Protein AF-A0A4Y2SJB9-F1 (afdb_monomer_lite)

pLDDT: mean 74.87, std 24.28, range [29.33, 97.81]

Radius of gyration: 24.32 Å; chains: 1; bounding box: 61×52×56 Å

Foldseek 3Di:
DDDDDDDDPDDDDDDDDDDDDPDFDQDPVRDTPDDDDPDPPQADDDDPPDPAAALLPDDCVQKDWDDFAAPCLPPVVCVVVVFHDNDEDDPDPVVWDKGWTWIAGDPPDGHGDDRIDIDIDHTRYD

Sequence (126 aa):
MIPLHFSVCQQILNVYLIGQLFYCFCDANNQCSAAEECAELQGGRPHPHSPLVPCYTLDLEFLVCSDPLDLKGNETAREELGYGCTKYGGQKYEDVQFTSVNCTVLSGIECYGPRTFHRSGFPCIK

Secondary structure (DSSP, 8-state):
------------------------PBPTT--B---S-----TTPPPPTT-SPPBGGGS-GGGEEEPPPPB-TT-HHHHHHHS--BSS---SSTTTS-EEEEEEEEPTT---BS-SEEEEEEEE---

St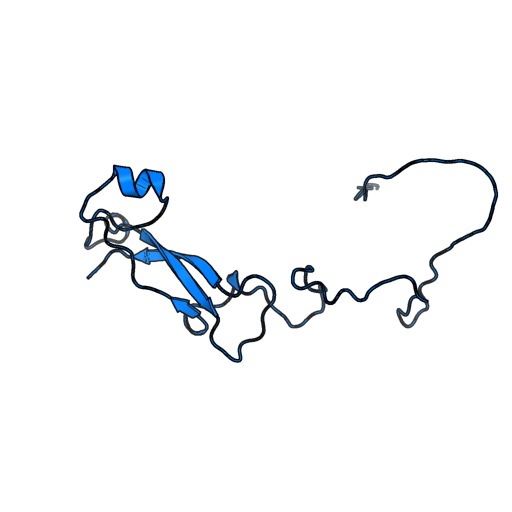ructure (mmCIF, N/CA/C/O backbone):
data_AF-A0A4Y2SJB9-F1
#
_entry.id   AF-A0A4Y2SJB9-F1
#
loop_
_atom_site.group_PDB
_atom_site.id
_atom_site.type_symbol
_atom_site.label_atom_id
_atom_site.label_alt_id
_atom_site.label_comp_id
_atom_site.label_asym_id
_atom_site.label_entity_id
_atom_site.label_seq_id
_atom_site.pdbx_PDB_ins_code
_atom_site.Cartn_x
_atom_site.Cartn_y
_atom_site.Cartn_z
_atom_site.occupancy
_atom_site.B_iso_or_equiv
_atom_site.auth_seq_id
_atom_site.auth_comp_id
_atom_site.auth_asym_id
_atom_site.auth_atom_id
_atom_site.pdbx_PDB_model_num
ATOM 1 N N . MET A 1 1 ? 1.681 40.037 -23.458 1.00 32.62 1 MET A N 1
ATOM 2 C CA . MET A 1 1 ? 1.481 39.993 -21.993 1.00 32.62 1 MET A CA 1
ATOM 3 C C . MET A 1 1 ? 2.327 38.851 -21.445 1.00 32.62 1 MET A C 1
ATOM 5 O O . MET A 1 1 ? 2.207 37.743 -21.938 1.00 32.62 1 MET A O 1
ATOM 9 N N . ILE A 1 2 ? 3.247 39.181 -20.538 1.00 37.16 2 ILE A N 1
ATOM 10 C CA . ILE A 1 2 ? 4.192 38.318 -19.786 1.00 37.16 2 ILE A CA 1
ATOM 11 C C . ILE A 1 2 ? 3.399 37.663 -18.621 1.00 37.16 2 ILE A C 1
ATOM 13 O O . ILE A 1 2 ? 2.464 38.337 -18.174 1.00 37.16 2 ILE A O 1
ATOM 17 N N . PRO A 1 3 ? 3.639 36.400 -18.171 1.00 39.12 3 PRO A N 1
ATOM 18 C CA . PRO A 1 3 ? 4.837 35.910 -17.432 1.00 39.12 3 PRO A CA 1
ATOM 19 C C . PRO A 1 3 ? 5.380 34.553 -17.948 1.00 39.12 3 PRO A C 1
ATOM 21 O O . PRO A 1 3 ? 4.620 33.751 -18.467 1.00 39.12 3 PRO A O 1
ATOM 24 N N . LEU A 1 4 ? 6.678 34.212 -17.998 1.00 38.91 4 LEU A N 1
ATOM 25 C CA . LEU A 1 4 ? 7.803 34.263 -17.041 1.00 38.91 4 LEU A CA 1
ATOM 26 C C . LEU A 1 4 ? 7.517 33.631 -15.667 1.00 38.91 4 LEU A C 1
ATOM 28 O O . LEU A 1 4 ? 7.198 34.329 -14.712 1.00 38.91 4 LEU A O 1
ATOM 32 N N . HIS A 1 5 ? 7.730 32.314 -15.565 1.00 29.33 5 HIS A N 1
ATOM 33 C CA . HIS A 1 5 ? 8.122 31.632 -14.324 1.00 29.33 5 HIS A CA 1
ATOM 34 C C . HIS A 1 5 ? 8.966 30.393 -14.696 1.00 29.33 5 HIS A C 1
ATOM 36 O O . HIS A 1 5 ? 8.439 29.378 -15.134 1.00 29.33 5 HIS A O 1
ATOM 42 N N . PHE A 1 6 ? 10.283 30.546 -14.865 1.00 36.09 6 PHE A N 1
ATOM 43 C CA . PHE A 1 6 ? 11.289 30.146 -13.871 1.00 36.09 6 PHE A CA 1
ATOM 44 C C . PHE A 1 6 ? 10.994 28.789 -13.207 1.00 36.09 6 PHE A C 1
ATOM 46 O O . PHE A 1 6 ? 10.223 28.706 -12.256 1.00 36.09 6 PHE A O 1
ATOM 53 N N . SER A 1 7 ? 11.690 27.743 -13.664 1.00 32.47 7 SER A N 1
ATOM 54 C CA . SER A 1 7 ? 12.063 26.619 -12.804 1.00 32.47 7 SER A CA 1
ATOM 55 C C . SER A 1 7 ? 13.582 26.600 -12.711 1.00 32.47 7 SER A C 1
ATOM 57 O O . SER A 1 7 ? 14.290 26.226 -13.642 1.00 32.47 7 SER A O 1
ATOM 59 N N . VAL A 1 8 ? 14.055 27.119 -11.584 1.00 35.50 8 VAL A N 1
ATOM 60 C CA . VAL A 1 8 ? 15.451 27.220 -11.175 1.00 35.50 8 VAL A CA 1
ATOM 61 C C . VAL A 1 8 ? 15.944 25.815 -10.820 1.00 35.50 8 VAL A C 1
ATOM 63 O O . VAL A 1 8 ? 15.461 25.230 -9.854 1.00 35.50 8 VAL A O 1
ATOM 66 N N . CYS A 1 9 ? 16.903 25.264 -11.570 1.00 40.50 9 CYS A N 1
ATOM 67 C CA . CYS A 1 9 ? 17.742 24.180 -11.055 1.00 40.50 9 CYS A CA 1
ATOM 68 C C . CYS A 1 9 ? 18.871 24.840 -10.257 1.00 40.50 9 CYS A C 1
ATOM 70 O O . CYS A 1 9 ? 19.793 25.439 -10.807 1.00 40.50 9 CYS A O 1
ATOM 72 N N . GLN A 1 10 ? 18.688 24.849 -8.945 1.00 34.69 10 GLN A N 1
ATOM 73 C CA . GLN A 1 10 ? 19.488 25.561 -7.967 1.00 34.69 10 GLN A CA 1
ATOM 74 C C . GLN A 1 10 ? 20.848 24.862 -7.720 1.00 34.69 10 GLN A C 1
ATOM 76 O O . GLN A 1 10 ? 20.866 23.676 -7.416 1.00 34.69 10 GLN A O 1
ATOM 81 N N . GLN A 1 11 ? 21.925 25.672 -7.738 1.00 39.28 11 GLN A N 1
ATOM 82 C CA . GLN A 1 11 ? 23.261 25.509 -7.107 1.00 39.28 11 GLN A CA 1
ATOM 83 C C . GLN A 1 11 ? 24.177 24.394 -7.662 1.00 39.28 11 GLN A C 1
ATOM 85 O O . GLN A 1 11 ? 23.809 23.235 -7.722 1.00 39.28 11 GLN A O 1
ATOM 90 N N . ILE A 1 12 ? 25.418 24.685 -8.075 1.00 38.38 12 ILE A N 1
ATOM 91 C CA . ILE A 1 12 ? 26.550 24.994 -7.182 1.00 38.38 12 ILE A CA 1
ATOM 92 C C . ILE A 1 12 ? 27.592 25.910 -7.872 1.00 38.38 12 ILE A C 1
ATOM 94 O O . ILE A 1 12 ? 28.031 25.658 -8.985 1.00 38.38 12 ILE A O 1
ATOM 98 N N . LEU A 1 13 ? 27.971 26.948 -7.116 1.00 36.09 13 LEU A N 1
ATOM 99 C CA . LEU A 1 13 ? 29.190 27.775 -7.113 1.00 36.09 13 LEU A CA 1
ATOM 100 C C . LEU A 1 13 ? 29.731 28.438 -8.400 1.00 36.09 13 LEU A C 1
ATOM 102 O O . LEU A 1 13 ? 30.322 27.822 -9.277 1.00 36.09 13 LEU A O 1
ATOM 106 N N . ASN A 1 14 ? 29.706 29.774 -8.358 1.00 39.91 14 ASN A N 1
ATOM 107 C CA . ASN A 1 14 ? 30.633 30.666 -9.056 1.00 39.91 14 ASN A CA 1
ATOM 108 C C . ASN A 1 14 ? 32.104 30.274 -8.828 1.00 39.91 14 ASN A C 1
ATOM 110 O O . ASN A 1 14 ? 32.530 30.280 -7.675 1.00 39.91 14 ASN A O 1
ATOM 114 N N . VAL A 1 15 ? 32.898 30.152 -9.898 1.00 38.44 15 VAL A N 1
ATOM 115 C CA . VAL A 1 15 ? 34.251 30.740 -9.962 1.00 38.44 15 VAL A CA 1
ATOM 116 C C . VAL A 1 15 ? 34.485 31.288 -11.376 1.00 38.44 15 VAL A C 1
ATOM 118 O O . VAL A 1 15 ? 34.140 30.674 -12.379 1.00 38.44 15 VAL A O 1
ATOM 121 N N . TYR A 1 16 ? 35.004 32.507 -11.405 1.00 41.59 16 TYR A N 1
ATOM 122 C CA . TYR A 1 16 ? 35.143 33.435 -12.522 1.00 41.59 16 TYR A CA 1
ATOM 123 C C . TYR A 1 16 ? 36.476 33.216 -13.276 1.00 41.59 16 TYR A C 1
ATOM 125 O O . TYR A 1 16 ? 37.451 32.807 -12.651 1.00 41.59 16 TYR A O 1
ATOM 133 N N . LEU A 1 17 ? 36.527 33.625 -14.558 1.00 40.62 17 LEU A N 1
ATOM 134 C CA . LEU A 1 17 ? 37.671 33.618 -15.507 1.00 40.62 17 LEU A CA 1
ATOM 135 C C . LEU A 1 17 ? 38.082 32.205 -15.987 1.00 40.62 17 LEU A C 1
ATOM 137 O O . LEU A 1 17 ? 38.482 31.379 -15.187 1.00 40.62 17 LEU A O 1
ATOM 141 N N . ILE A 1 18 ? 38.071 31.816 -17.267 1.00 41.25 18 ILE A N 1
ATOM 142 C CA . ILE A 1 18 ? 38.388 32.493 -18.537 1.00 41.25 18 ILE A CA 1
ATOM 143 C C . ILE A 1 18 ? 37.691 31.691 -19.662 1.00 41.25 18 ILE A C 1
ATOM 145 O O . ILE A 1 18 ? 37.529 30.479 -19.550 1.00 41.25 18 ILE A O 1
ATOM 149 N N . GLY A 1 19 ? 37.245 32.359 -20.727 1.00 50.38 19 GLY A N 1
ATOM 150 C CA . GLY A 1 19 ? 36.242 31.840 -21.661 1.00 50.38 19 GLY A CA 1
ATOM 151 C C . GLY A 1 19 ? 36.612 30.604 -22.490 1.00 50.38 19 GLY A C 1
ATOM 152 O O . GLY A 1 19 ? 37.410 30.686 -23.421 1.00 50.38 19 GLY A O 1
ATOM 153 N N . GLN A 1 20 ? 35.878 29.513 -22.266 1.00 45.12 20 GLN A N 1
ATOM 154 C CA . GLN A 1 20 ? 35.500 28.574 -23.319 1.00 45.12 20 GLN A CA 1
ATOM 155 C C . GLN A 1 20 ? 33.999 28.299 -23.245 1.00 45.12 20 GLN A C 1
ATOM 157 O O . GLN A 1 20 ? 33.453 27.898 -22.220 1.00 45.12 20 GLN A O 1
ATOM 162 N N . LEU A 1 21 ? 33.340 28.592 -24.359 1.00 43.50 21 LEU A N 1
ATOM 163 C CA . LEU A 1 21 ? 31.929 28.372 -24.620 1.00 43.50 21 LEU A CA 1
ATOM 164 C C . LEU A 1 21 ? 31.634 26.867 -24.654 1.00 43.50 21 LEU A C 1
ATOM 166 O O . LEU A 1 21 ? 31.715 26.248 -25.710 1.00 43.50 21 LEU A O 1
ATOM 170 N N . PHE A 1 22 ? 31.257 26.285 -23.518 1.00 45.22 22 PHE A N 1
ATOM 171 C CA . PHE A 1 22 ? 30.526 25.018 -23.503 1.00 45.22 22 PHE A CA 1
ATOM 172 C C . PHE A 1 22 ? 29.040 25.320 -23.720 1.00 45.22 22 PHE A C 1
ATOM 174 O O . PHE A 1 22 ? 28.249 25.412 -22.783 1.00 45.22 22 PHE A O 1
ATOM 181 N N . TYR A 1 23 ? 28.677 25.544 -24.983 1.00 47.56 23 TYR A N 1
ATOM 182 C CA . TYR A 1 23 ? 27.286 25.468 -25.413 1.00 47.56 23 TYR A CA 1
ATOM 183 C C . TYR A 1 23 ? 26.907 23.993 -25.555 1.00 47.56 23 TYR A C 1
ATOM 185 O O . TYR A 1 23 ? 27.521 23.269 -26.339 1.00 47.56 23 TYR A O 1
ATOM 193 N N . CYS A 1 24 ? 25.876 23.552 -24.834 1.00 42.12 24 CYS A N 1
ATOM 194 C CA . CYS A 1 24 ? 25.179 22.319 -25.183 1.00 42.12 24 CYS A CA 1
ATOM 195 C C . CYS A 1 24 ? 24.380 22.574 -26.466 1.00 42.12 24 CYS A C 1
ATOM 197 O O . CYS A 1 24 ? 23.429 23.356 -26.459 1.00 42.12 24 CYS A O 1
ATOM 199 N N . PHE A 1 25 ? 24.782 21.936 -27.564 1.00 48.22 25 PHE A N 1
ATOM 200 C CA . PHE A 1 25 ? 24.021 21.925 -28.809 1.00 48.22 25 PHE A CA 1
ATOM 201 C C . PHE A 1 25 ? 23.119 20.687 -28.842 1.00 48.22 25 PHE A C 1
ATOM 203 O O . PHE A 1 25 ? 23.599 19.563 -28.704 1.00 48.22 25 PHE A O 1
ATOM 210 N N . CYS A 1 26 ? 21.821 20.906 -29.046 1.00 47.94 26 CYS A N 1
ATOM 211 C CA . CYS A 1 26 ? 20.882 19.868 -29.464 1.00 47.94 26 CYS A CA 1
ATOM 212 C C . CYS A 1 26 ? 20.685 20.010 -30.981 1.00 47.94 26 CYS A C 1
ATOM 214 O O . CYS A 1 26 ? 20.270 21.080 -31.429 1.00 47.94 26 CYS A O 1
ATOM 216 N N . ASP A 1 27 ? 20.983 18.974 -31.773 1.00 47.75 27 ASP A N 1
ATOM 217 C CA . ASP A 1 27 ? 20.676 18.981 -33.215 1.00 47.75 27 ASP A CA 1
ATOM 218 C C . ASP A 1 27 ? 19.165 18.743 -33.457 1.00 47.75 27 ASP A C 1
ATOM 220 O O . ASP A 1 27 ? 18.453 18.254 -32.576 1.00 47.75 27 ASP A O 1
ATOM 224 N N . ALA A 1 28 ? 18.665 19.044 -34.659 1.00 44.53 28 ALA A N 1
ATOM 225 C CA . ALA A 1 28 ? 17.273 18.881 -35.098 1.00 44.53 28 ALA A CA 1
ATOM 226 C C . ALA A 1 28 ? 16.749 17.434 -34.997 1.00 44.53 28 ALA A C 1
ATOM 228 O O . ALA A 1 28 ? 15.542 17.206 -35.053 1.00 44.53 28 ALA A O 1
ATOM 229 N N . ASN A 1 29 ? 17.650 16.468 -34.804 1.00 52.78 29 ASN A N 1
ATOM 230 C CA . ASN A 1 29 ? 17.340 15.058 -34.572 1.00 52.78 29 ASN A CA 1
ATOM 231 C C . ASN A 1 29 ? 17.374 14.656 -33.081 1.00 52.78 29 ASN A C 1
ATOM 233 O O . ASN A 1 29 ? 17.359 13.468 -32.769 1.00 52.78 29 ASN A O 1
ATOM 237 N N . ASN A 1 30 ? 17.420 15.631 -32.163 1.00 52.72 30 ASN A N 1
ATOM 238 C CA . ASN A 1 30 ? 17.420 15.447 -30.707 1.00 52.72 30 ASN A CA 1
ATOM 239 C C . ASN A 1 30 ? 18.543 14.525 -30.186 1.00 52.72 30 ASN A C 1
ATOM 241 O O . ASN A 1 30 ? 18.311 13.644 -29.359 1.00 52.72 30 ASN A O 1
ATOM 245 N N . GLN A 1 31 ? 19.770 14.716 -30.680 1.00 51.34 31 GLN A N 1
ATOM 246 C CA . GLN A 1 31 ? 20.963 14.034 -30.170 1.00 51.34 31 GLN A CA 1
ATOM 247 C C . GLN A 1 31 ? 21.940 15.058 -29.584 1.00 51.34 31 GLN A C 1
ATOM 249 O O . GLN A 1 31 ? 22.382 15.973 -30.277 1.00 51.34 31 GLN A O 1
ATOM 254 N N . CYS A 1 32 ? 22.254 14.893 -28.296 1.00 54.75 32 CYS A N 1
ATOM 255 C CA . CYS A 1 32 ? 23.239 15.682 -27.556 1.00 54.75 32 CYS A CA 1
ATOM 256 C C . CYS A 1 32 ? 24.563 14.904 -27.485 1.00 54.75 32 CYS A C 1
ATOM 258 O O . CYS A 1 32 ? 24.573 13.734 -27.098 1.00 54.75 32 CYS A O 1
ATOM 260 N N . SER A 1 33 ? 25.689 15.530 -27.837 1.00 45.16 33 SER A N 1
ATOM 261 C CA . SER A 1 33 ? 27.008 14.886 -27.807 1.00 45.16 33 SER A CA 1
ATOM 262 C C . SER A 1 33 ? 27.619 14.898 -26.399 1.00 45.16 33 SER A C 1
ATOM 264 O O . SER A 1 33 ? 28.251 15.869 -25.996 1.00 45.16 33 SER A O 1
ATOM 266 N N . ALA A 1 34 ? 27.400 13.782 -25.699 1.00 50.88 34 ALA A N 1
ATOM 267 C CA . ALA A 1 34 ? 28.184 13.183 -24.614 1.00 50.88 34 ALA A CA 1
ATOM 268 C C . ALA A 1 34 ? 28.695 14.084 -23.468 1.00 50.88 34 ALA A C 1
ATOM 270 O O . ALA A 1 34 ? 29.800 14.617 -23.525 1.00 50.88 34 ALA A O 1
ATOM 271 N N . ALA A 1 35 ? 27.970 14.059 -22.348 1.00 35.19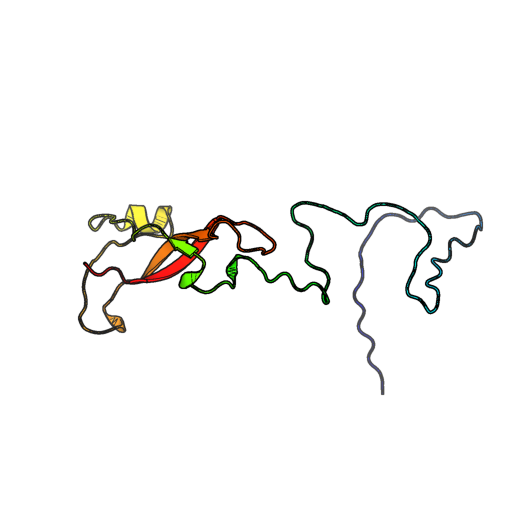 35 ALA A N 1
ATOM 272 C CA . ALA A 1 35 ? 28.567 13.844 -21.030 1.00 35.19 35 ALA A CA 1
ATOM 273 C C . ALA A 1 35 ? 27.525 13.177 -20.115 1.00 35.19 35 ALA A C 1
ATOM 275 O O . ALA A 1 35 ? 26.477 13.752 -19.844 1.00 35.19 35 ALA A O 1
ATOM 276 N N . GLU A 1 36 ? 27.857 11.950 -19.716 1.00 42.69 36 GLU A N 1
ATOM 277 C CA . GLU A 1 36 ? 27.326 11.174 -18.588 1.00 42.69 36 GLU A CA 1
ATOM 278 C C . GLU A 1 36 ? 25.836 10.782 -18.570 1.00 42.69 36 GLU A C 1
ATOM 280 O O . GLU A 1 36 ? 24.929 11.564 -18.313 1.00 42.69 36 GLU A O 1
ATOM 285 N N . GLU A 1 37 ? 25.656 9.469 -18.765 1.00 42.19 37 GLU A N 1
ATOM 286 C CA . GLU A 1 37 ? 24.553 8.641 -18.281 1.00 42.19 37 GLU A CA 1
ATOM 287 C C . GLU A 1 37 ? 23.153 8.983 -18.815 1.00 42.19 37 GLU A C 1
ATOM 289 O O . GLU A 1 37 ? 22.365 9.709 -18.209 1.00 42.19 37 GLU A O 1
ATOM 294 N N . CYS A 1 38 ? 22.748 8.276 -19.882 1.00 44.66 38 CYS A N 1
ATOM 295 C CA . CYS A 1 38 ? 21.379 7.759 -19.934 1.00 44.66 38 CYS A CA 1
ATOM 296 C C . CYS A 1 38 ? 21.228 6.867 -18.701 1.00 44.66 38 CYS A C 1
ATOM 298 O O . CYS A 1 38 ? 21.516 5.675 -18.762 1.00 44.66 38 CYS A O 1
ATOM 300 N N . ALA A 1 39 ? 20.927 7.478 -17.562 1.00 45.91 39 ALA A N 1
ATOM 301 C CA . ALA A 1 39 ? 20.900 6.807 -16.290 1.00 45.91 39 ALA A CA 1
ATOM 302 C C . ALA A 1 39 ? 19.887 5.659 -16.350 1.00 45.91 39 ALA A C 1
ATOM 304 O O . ALA A 1 39 ? 18.691 5.862 -16.144 1.00 45.91 39 ALA A O 1
ATOM 305 N N . GLU A 1 40 ? 20.382 4.435 -16.515 1.00 44.78 40 GLU A N 1
ATOM 306 C CA . GLU A 1 40 ? 19.833 3.277 -15.818 1.00 44.78 40 GLU A CA 1
ATOM 307 C C . GLU A 1 40 ? 20.153 3.416 -14.321 1.00 44.78 40 GLU A C 1
ATOM 309 O O . GLU A 1 40 ? 20.774 2.567 -13.688 1.00 44.78 40 GLU A O 1
ATOM 314 N N . LEU A 1 41 ? 19.712 4.526 -13.725 1.00 42.53 41 LEU A N 1
ATOM 315 C CA . LEU A 1 41 ? 19.505 4.582 -12.295 1.00 42.53 41 LEU A CA 1
ATOM 316 C C . LEU A 1 41 ? 18.231 3.788 -12.059 1.00 42.53 41 LEU A C 1
ATOM 318 O O . LEU A 1 41 ? 17.132 4.235 -12.395 1.00 42.53 41 LEU A O 1
ATOM 322 N N . GLN A 1 42 ? 18.380 2.607 -11.466 1.00 50.66 42 GLN A N 1
ATOM 323 C CA . GLN A 1 42 ? 17.299 1.981 -10.716 1.00 50.66 42 GLN A CA 1
ATOM 324 C C . GLN A 1 42 ? 16.725 3.046 -9.762 1.00 50.66 42 GLN A C 1
ATOM 326 O O . GLN A 1 42 ? 17.314 3.342 -8.726 1.00 50.66 42 GLN A O 1
ATOM 331 N N . GLY A 1 43 ? 15.617 3.687 -10.156 1.00 53.38 43 GLY A N 1
ATOM 332 C CA . GLY A 1 43 ? 14.990 4.788 -9.412 1.00 53.38 43 GLY A CA 1
ATOM 333 C C . GLY A 1 43 ? 14.934 6.163 -10.099 1.00 53.38 43 GLY A C 1
ATOM 334 O O . GLY A 1 43 ? 14.467 7.111 -9.470 1.00 53.38 43 GLY A O 1
ATOM 335 N N . GLY A 1 44 ? 15.358 6.312 -11.358 1.00 54.09 44 GLY A N 1
ATOM 336 C CA . GLY A 1 44 ? 15.175 7.550 -12.130 1.00 54.09 44 GLY A CA 1
ATOM 337 C C . GLY A 1 44 ? 13.725 7.746 -12.590 1.00 54.09 44 GLY A C 1
ATOM 338 O O . GLY A 1 44 ? 13.062 6.787 -12.985 1.00 54.09 44 GLY A O 1
ATOM 339 N N . ARG A 1 45 ? 13.203 8.984 -12.534 1.00 57.75 45 ARG A N 1
ATOM 340 C CA . ARG A 1 45 ? 11.857 9.294 -13.054 1.00 57.75 45 ARG A CA 1
ATOM 341 C C . ARG A 1 45 ? 11.768 8.862 -14.525 1.00 57.75 45 ARG A C 1
ATOM 343 O O . ARG A 1 45 ? 12.709 9.131 -15.272 1.00 57.75 45 ARG A O 1
ATOM 350 N N . PRO A 1 46 ? 10.662 8.233 -14.955 1.00 61.59 46 PRO A N 1
ATOM 351 C CA . PRO A 1 46 ? 10.507 7.815 -16.338 1.00 61.59 46 PRO A CA 1
ATOM 352 C C . PRO A 1 46 ? 10.587 9.041 -17.244 1.00 61.59 46 PRO A C 1
ATOM 354 O O . PRO A 1 46 ? 10.126 10.134 -16.896 1.00 61.59 46 PRO A O 1
ATOM 357 N N . HIS A 1 47 ? 11.142 8.847 -18.434 1.00 70.00 47 HIS A N 1
ATOM 358 C CA . HIS A 1 47 ? 10.978 9.829 -19.492 1.00 70.00 47 HIS A CA 1
ATOM 359 C C . HIS A 1 47 ? 9.477 10.093 -19.702 1.00 70.00 47 HIS A C 1
ATOM 361 O O . HIS A 1 47 ? 8.710 9.130 -19.741 1.00 70.00 47 HIS A O 1
ATOM 367 N N . PRO A 1 48 ? 9.042 11.352 -19.901 1.00 68.81 48 PRO A N 1
ATOM 368 C CA . PRO A 1 48 ? 7.637 11.680 -20.166 1.00 68.81 48 PRO A CA 1
ATOM 369 C C . PRO A 1 48 ? 7.029 10.933 -21.365 1.00 68.81 48 PRO A C 1
ATOM 371 O O . PRO A 1 48 ? 5.812 10.854 -21.490 1.00 68.81 48 PRO A O 1
ATOM 374 N N . HIS A 1 49 ? 7.877 10.391 -22.243 1.00 75.19 49 HIS A N 1
ATOM 375 C CA . HIS A 1 49 ? 7.505 9.613 -23.427 1.00 75.19 49 HIS A CA 1
ATOM 376 C C . HIS A 1 49 ? 7.782 8.106 -23.292 1.00 75.19 49 HIS A C 1
ATOM 378 O O . HIS A 1 49 ? 7.687 7.377 -24.275 1.00 75.19 49 HIS A O 1
ATOM 384 N N . SER A 1 50 ? 8.159 7.632 -22.103 1.00 78.06 50 SER A N 1
ATOM 385 C CA . SER A 1 50 ? 8.339 6.204 -21.843 1.00 78.06 50 SER A CA 1
ATOM 386 C C . SER A 1 50 ? 6.977 5.508 -21.738 1.00 78.06 50 SER A C 1
ATOM 388 O O . SER A 1 50 ? 6.067 6.066 -21.124 1.00 78.06 50 SER A O 1
ATOM 390 N N . PRO A 1 51 ? 6.822 4.282 -22.271 1.00 84.19 51 PRO A N 1
ATOM 391 C CA . PRO A 1 51 ? 5.609 3.489 -22.073 1.00 84.19 51 PRO A CA 1
ATOM 392 C C . PRO A 1 51 ? 5.466 2.957 -20.636 1.00 84.19 51 PRO A C 1
ATOM 394 O O . PRO A 1 51 ? 4.408 2.441 -20.281 1.00 84.19 51 PRO A O 1
ATOM 397 N N . LEU A 1 52 ? 6.511 3.056 -19.803 1.00 89.38 52 LEU A N 1
ATOM 398 C CA . LEU A 1 52 ? 6.496 2.534 -18.438 1.00 89.38 52 LEU A CA 1
ATOM 399 C C . LEU A 1 52 ? 5.675 3.424 -17.501 1.00 89.38 52 LEU A C 1
ATOM 401 O O . LEU A 1 52 ? 6.016 4.582 -17.250 1.00 89.38 52 LEU A O 1
ATOM 405 N N . VAL A 1 53 ? 4.636 2.834 -16.914 1.00 91.12 53 VAL A N 1
ATOM 406 C CA . VAL A 1 53 ? 3.796 3.456 -15.883 1.00 91.12 53 VAL A CA 1
ATOM 407 C C . VAL A 1 53 ? 4.375 3.239 -14.477 1.00 91.12 53 VAL A C 1
ATOM 409 O O . VAL A 1 53 ? 5.156 2.302 -14.268 1.00 91.12 53 VAL A O 1
ATOM 412 N N . PRO A 1 54 ? 4.021 4.081 -13.486 1.00 91.44 54 PRO A N 1
ATOM 413 C CA . PRO A 1 54 ? 4.473 3.874 -12.117 1.00 91.44 54 PRO A CA 1
ATOM 414 C C . PRO A 1 54 ? 3.876 2.595 -11.527 1.00 91.44 54 PRO A C 1
ATOM 416 O O . PRO A 1 54 ? 2.675 2.358 -11.621 1.00 91.44 54 PRO A O 1
ATOM 419 N N . CYS A 1 55 ? 4.684 1.794 -10.831 1.00 93.94 55 CYS A N 1
ATOM 420 C CA . CYS A 1 55 ? 4.202 0.542 -10.238 1.00 93.94 55 CYS A CA 1
ATOM 421 C C . CYS A 1 55 ? 3.036 0.745 -9.250 1.00 93.94 55 CYS A C 1
ATOM 423 O O . CYS A 1 55 ? 2.143 -0.093 -9.172 1.00 93.94 55 CYS A O 1
ATOM 425 N N . TYR A 1 56 ? 2.997 1.871 -8.527 1.00 93.19 56 TYR A N 1
ATOM 426 C CA . TYR A 1 56 ? 1.943 2.148 -7.543 1.00 93.19 56 TYR A CA 1
ATOM 427 C C . TYR A 1 56 ? 0.582 2.499 -8.165 1.00 93.19 56 TYR A C 1
ATOM 429 O O . TYR A 1 56 ? -0.418 2.520 -7.448 1.00 93.19 56 TYR A O 1
ATOM 437 N N . THR A 1 57 ? 0.519 2.814 -9.464 1.00 93.44 57 THR A N 1
ATOM 438 C CA . THR A 1 57 ? -0.743 3.138 -10.153 1.00 93.44 57 THR A CA 1
ATOM 439 C C . THR A 1 57 ? -1.397 1.929 -10.799 1.00 93.44 57 THR A C 1
ATOM 441 O O . THR A 1 57 ? -2.504 2.067 -11.301 1.00 93.44 57 THR A O 1
ATOM 444 N N . LEU A 1 58 ? -0.730 0.772 -10.797 1.00 95.31 58 LEU A N 1
ATOM 445 C CA . LEU A 1 58 ? -1.289 -0.458 -11.344 1.00 95.31 58 LEU A CA 1
ATOM 446 C C . LEU A 1 58 ? -2.572 -0.860 -10.606 1.00 95.31 58 LEU A C 1
ATOM 448 O O . LEU A 1 58 ? -2.704 -0.666 -9.391 1.00 95.31 58 LEU A O 1
ATOM 452 N N . ASP A 1 59 ? -3.498 -1.440 -11.363 1.00 95.75 59 ASP A N 1
ATOM 453 C CA . ASP A 1 59 ? -4.739 -1.991 -10.836 1.00 95.75 59 ASP A CA 1
ATOM 454 C C . ASP A 1 59 ? -4.489 -3.260 -10.015 1.00 95.75 59 ASP A C 1
ATOM 456 O O . ASP A 1 59 ? -3.464 -3.932 -10.152 1.00 95.75 59 ASP A O 1
ATOM 460 N N . LEU A 1 60 ? -5.450 -3.601 -9.150 1.00 95.38 60 LEU A N 1
ATOM 461 C CA . LEU A 1 60 ? -5.325 -4.716 -8.204 1.00 95.38 60 LEU A CA 1
ATOM 462 C C . LEU A 1 60 ? -5.111 -6.071 -8.890 1.00 95.38 60 LEU A C 1
ATOM 464 O O . LEU A 1 60 ? -4.480 -6.941 -8.306 1.00 95.38 60 LEU A O 1
ATOM 468 N N . GLU A 1 61 ? -5.587 -6.247 -10.122 1.00 95.56 61 GLU A N 1
ATOM 469 C CA . GLU A 1 61 ? -5.394 -7.482 -10.893 1.00 95.56 61 GLU A CA 1
ATOM 470 C C . GLU A 1 61 ? -3.924 -7.754 -11.256 1.00 95.56 61 GLU A C 1
ATOM 472 O O . GLU A 1 61 ? -3.539 -8.901 -11.475 1.00 95.56 61 GLU A O 1
ATOM 477 N N . PHE A 1 62 ? -3.082 -6.715 -11.264 1.00 96.81 62 PHE A N 1
ATOM 478 C CA . PHE A 1 62 ? -1.648 -6.819 -11.538 1.00 96.81 62 PHE A CA 1
ATOM 479 C C . PHE A 1 62 ? -0.801 -6.937 -10.263 1.00 96.81 62 PHE A C 1
ATOM 481 O O . PHE A 1 62 ? 0.434 -6.970 -10.331 1.00 96.81 62 PHE A O 1
ATOM 488 N N . LEU A 1 63 ? -1.448 -6.977 -9.095 1.00 97.19 63 LEU A N 1
ATOM 489 C CA . LEU A 1 63 ? -0.814 -6.964 -7.785 1.00 97.19 63 LEU A CA 1
ATOM 490 C C . LEU A 1 63 ? -1.173 -8.226 -6.995 1.00 97.19 63 LEU A C 1
ATOM 492 O O . LEU A 1 63 ? -2.309 -8.685 -6.982 1.00 97.19 63 LEU A O 1
ATOM 496 N N . VAL A 1 64 ? -0.198 -8.751 -6.264 1.00 96.88 64 VAL A N 1
ATOM 497 C CA . VAL A 1 64 ? -0.401 -9.763 -5.227 1.00 96.88 64 VAL A CA 1
ATOM 498 C C . VAL A 1 64 ? -0.331 -9.054 -3.886 1.00 96.88 64 VAL A C 1
ATOM 500 O O . VAL A 1 64 ? 0.734 -8.577 -3.492 1.00 96.88 64 VAL A O 1
ATOM 503 N N . CYS A 1 65 ? -1.469 -8.949 -3.206 1.00 96.69 65 CYS A N 1
ATOM 504 C CA . CYS A 1 65 ? -1.589 -8.261 -1.926 1.00 96.69 65 CYS A CA 1
ATOM 505 C C . CYS A 1 65 ? -1.788 -9.253 -0.783 1.00 96.69 65 CYS A C 1
ATOM 507 O O . CYS A 1 65 ? -2.482 -10.256 -0.937 1.00 96.69 65 CYS A O 1
ATOM 509 N N . SER A 1 66 ? -1.190 -8.951 0.366 1.00 95.81 66 SER A N 1
ATOM 510 C CA . SER A 1 66 ? -1.433 -9.690 1.604 1.00 95.81 66 SER A CA 1
ATOM 511 C C . SER A 1 66 ? -2.804 -9.355 2.191 1.00 95.81 66 SER A C 1
ATOM 513 O O . SER A 1 66 ? -3.325 -8.256 1.987 1.00 95.81 66 SER A O 1
ATOM 515 N N . ASP A 1 67 ? -3.347 -10.268 2.991 1.00 94.69 67 ASP A N 1
ATOM 516 C CA . ASP A 1 67 ? -4.585 -10.019 3.727 1.00 94.69 67 ASP A CA 1
ATOM 517 C C . ASP A 1 67 ? -4.428 -8.889 4.768 1.00 94.69 67 ASP A C 1
ATOM 519 O O . ASP A 1 67 ? -3.334 -8.682 5.313 1.00 94.69 67 ASP A O 1
ATOM 523 N N . PRO A 1 68 ? -5.519 -8.168 5.095 1.00 95.31 68 PRO A N 1
ATOM 524 C CA . PRO A 1 68 ? -5.539 -7.186 6.175 1.00 95.31 68 PRO A CA 1
ATOM 525 C C . PRO A 1 68 ? -5.064 -7.762 7.516 1.00 95.31 68 PRO A C 1
ATOM 527 O O . PRO A 1 68 ? -5.614 -8.749 8.009 1.00 95.31 68 PRO A O 1
ATOM 530 N N . LEU A 1 69 ? -4.076 -7.108 8.137 1.00 95.19 69 LEU A N 1
ATOM 531 C CA . LEU A 1 69 ? -3.536 -7.507 9.439 1.00 95.19 69 LEU A CA 1
ATOM 532 C C . LEU A 1 69 ? -4.581 -7.335 10.550 1.00 95.19 69 LEU A C 1
ATOM 534 O O . LEU A 1 69 ? -5.048 -6.225 10.789 1.00 95.19 69 LEU A O 1
ATOM 538 N N . ASP A 1 70 ? -4.886 -8.412 11.272 1.00 94.62 70 ASP A N 1
ATOM 539 C CA . ASP A 1 70 ? -5.804 -8.397 12.415 1.00 94.62 70 ASP A CA 1
ATOM 540 C C . ASP A 1 70 ? -5.064 -8.033 13.711 1.00 94.62 70 ASP A C 1
ATOM 542 O O . ASP A 1 70 ? -4.289 -8.828 14.250 1.00 94.62 70 ASP A O 1
ATOM 546 N N . LEU A 1 71 ? -5.325 -6.835 14.231 1.00 95.00 71 LEU A N 1
ATOM 547 C CA . LEU A 1 71 ? -4.777 -6.339 15.495 1.00 95.00 71 LEU A CA 1
ATOM 548 C C . LEU A 1 71 ? -5.620 -6.749 16.710 1.00 95.00 71 LEU A C 1
ATOM 550 O O . LEU A 1 71 ? -5.293 -6.369 17.834 1.00 95.00 71 LEU A O 1
ATOM 554 N N . LYS A 1 72 ? -6.700 -7.521 16.516 1.00 92.06 72 LYS A N 1
ATOM 555 C CA . LYS A 1 72 ? -7.564 -8.067 17.577 1.00 92.06 72 LYS A CA 1
ATOM 556 C C . LYS A 1 72 ? -8.070 -7.008 18.568 1.00 92.06 72 LYS A C 1
ATOM 558 O O . LYS A 1 72 ? -8.140 -7.261 19.768 1.00 92.06 72 LYS A O 1
ATOM 563 N N . GLY A 1 73 ? -8.398 -5.815 18.074 1.00 90.81 73 GLY A N 1
ATOM 564 C CA . GLY A 1 73 ? -8.875 -4.699 18.898 1.00 90.81 73 GLY A CA 1
ATOM 565 C C . GLY A 1 73 ? -7.785 -3.890 19.608 1.00 90.81 73 GLY A C 1
ATOM 566 O O . GLY A 1 73 ? -8.115 -3.046 20.437 1.00 90.81 73 GLY A O 1
ATOM 567 N N . ASN A 1 74 ? -6.501 -4.112 19.309 1.00 94.56 74 ASN A N 1
ATOM 568 C CA . ASN A 1 74 ? -5.421 -3.311 19.881 1.00 94.56 74 ASN A CA 1
ATOM 569 C C . ASN A 1 74 ? -5.260 -1.973 19.139 1.00 94.56 74 ASN A C 1
ATOM 571 O O . ASN A 1 74 ? -4.593 -1.889 18.107 1.00 94.56 74 ASN A O 1
ATOM 575 N N . GLU A 1 75 ? -5.875 -0.927 19.688 1.00 92.94 75 GLU A N 1
ATOM 576 C CA . GLU A 1 75 ? -5.832 0.432 19.138 1.00 92.94 75 GLU A CA 1
ATOM 577 C C . GLU A 1 75 ? -4.435 1.063 19.193 1.00 92.94 75 GLU A C 1
ATOM 579 O O . GLU A 1 75 ? -4.011 1.682 18.220 1.00 92.94 75 GLU A O 1
ATOM 584 N N . THR A 1 76 ? -3.676 0.832 20.266 1.00 94.31 76 THR A N 1
ATOM 585 C CA . THR A 1 76 ? -2.305 1.351 20.402 1.00 94.31 76 THR A CA 1
ATOM 586 C C . THR A 1 76 ? -1.391 0.803 19.308 1.00 94.31 76 THR A C 1
ATOM 588 O O . THR A 1 76 ? -0.658 1.557 18.677 1.00 94.31 76 THR A O 1
ATOM 591 N N . ALA A 1 77 ? -1.494 -0.494 18.999 1.00 93.44 77 ALA A N 1
ATOM 592 C CA . ALA A 1 77 ? -0.714 -1.098 17.918 1.00 93.44 77 ALA A CA 1
ATOM 593 C C . ALA A 1 77 ? -1.054 -0.493 16.544 1.00 93.44 77 ALA A C 1
ATOM 595 O O . ALA A 1 77 ? -0.178 -0.355 15.692 1.00 93.44 77 ALA A O 1
ATOM 596 N N . ARG A 1 78 ? -2.318 -0.109 16.323 1.00 92.69 78 ARG A N 1
ATOM 597 C CA . ARG A 1 78 ? -2.745 0.549 15.081 1.00 92.69 78 ARG A CA 1
ATOM 598 C C . ARG A 1 78 ? -2.144 1.944 14.954 1.00 92.69 78 ARG A C 1
ATOM 600 O O . ARG A 1 78 ? -1.745 2.322 13.858 1.00 92.69 78 ARG A O 1
ATOM 607 N N . GLU A 1 79 ? -2.093 2.700 16.047 1.00 93.69 79 GLU A N 1
ATOM 608 C CA . GLU A 1 79 ? -1.500 4.042 16.074 1.00 93.69 79 GLU A CA 1
ATOM 609 C C . GLU A 1 79 ? 0.009 4.003 15.809 1.00 93.69 79 GLU A C 1
ATOM 611 O O . GLU A 1 79 ? 0.519 4.833 15.060 1.00 93.69 79 GLU A O 1
ATOM 616 N N . GLU A 1 80 ? 0.709 3.006 16.355 1.00 95.12 80 GLU A N 1
ATOM 617 C CA . GLU A 1 80 ? 2.149 2.820 16.142 1.00 95.12 80 GLU A CA 1
ATOM 618 C C . GLU A 1 80 ? 2.485 2.341 14.720 1.00 95.12 80 GLU A C 1
ATOM 620 O O . GLU A 1 80 ? 3.442 2.823 14.114 1.00 95.12 80 GLU A O 1
ATOM 625 N N . LEU A 1 81 ? 1.707 1.399 14.170 1.00 92.56 81 LEU A N 1
ATOM 626 C CA . LEU A 1 81 ? 1.949 0.836 12.836 1.00 92.56 81 LEU A CA 1
ATOM 627 C C . LEU A 1 81 ? 1.407 1.721 11.705 1.00 92.56 81 LEU A C 1
ATOM 629 O O . LEU A 1 81 ? 1.942 1.703 10.598 1.00 92.56 81 LEU A O 1
ATOM 633 N N . GLY A 1 82 ? 0.323 2.460 11.949 1.00 93.00 82 GLY A N 1
ATOM 634 C CA . GLY A 1 82 ? -0.400 3.238 10.938 1.00 93.00 82 GLY A CA 1
ATOM 635 C C . GLY A 1 82 ? -1.255 2.401 9.974 1.00 93.00 82 GLY A C 1
ATOM 636 O O . GLY A 1 82 ? -1.878 2.952 9.066 1.00 93.00 82 GLY A O 1
ATOM 637 N N . TYR A 1 83 ? -1.302 1.078 10.147 1.00 94.56 83 TYR A N 1
ATOM 638 C CA . TYR A 1 83 ? -2.138 0.152 9.382 1.00 94.56 83 TYR A CA 1
ATOM 639 C C . TYR A 1 83 ? -2.562 -1.040 10.252 1.00 94.56 83 TYR A C 1
ATOM 641 O O . TYR A 1 83 ? -1.998 -1.297 11.313 1.00 94.56 83 TYR A O 1
ATOM 649 N N . GLY A 1 84 ? -3.571 -1.770 9.789 1.00 94.62 84 GLY A N 1
ATOM 650 C CA . GLY A 1 84 ? -4.172 -2.916 10.459 1.00 94.62 84 GLY A CA 1
ATOM 651 C C . GLY A 1 84 ? -5.631 -2.678 10.851 1.00 94.62 84 GLY A C 1
ATOM 652 O O . GLY A 1 84 ? -6.111 -1.549 10.989 1.00 94.62 84 GLY A O 1
ATOM 653 N N . CYS A 1 85 ? -6.344 -3.781 11.026 1.00 95.25 85 CYS A N 1
ATOM 654 C CA . CYS A 1 85 ? -7.742 -3.833 11.415 1.00 95.25 85 CYS A CA 1
ATOM 655 C C . CYS A 1 85 ? -7.850 -4.045 12.924 1.00 95.25 85 CYS A C 1
ATOM 657 O O . CYS A 1 85 ? -7.344 -5.030 13.457 1.00 95.25 85 CYS A O 1
ATOM 659 N N . THR A 1 86 ? -8.539 -3.145 13.618 1.00 94.69 86 THR A N 1
ATOM 660 C CA . THR A 1 86 ? -8.865 -3.300 15.044 1.00 94.69 86 THR A CA 1
ATOM 661 C C . THR A 1 86 ? -10.279 -3.830 15.226 1.00 94.69 86 THR A C 1
ATOM 663 O O . THR A 1 86 ? -10.527 -4.626 16.129 1.00 94.69 86 THR A O 1
ATOM 666 N N . LYS A 1 87 ? -11.187 -3.466 14.317 1.00 91.50 87 LYS A N 1
ATOM 667 C CA . LYS A 1 87 ? -12.546 -3.993 14.216 1.00 91.50 87 LYS A CA 1
ATOM 668 C C . LYS A 1 87 ? -12.754 -4.666 12.859 1.00 91.50 87 LYS A C 1
ATOM 670 O O . LYS A 1 87 ? -12.282 -4.180 11.835 1.00 91.50 87 LYS A O 1
ATOM 675 N N . TYR A 1 88 ? -13.499 -5.768 12.861 1.00 92.88 88 TYR A N 1
ATOM 676 C CA . TYR A 1 88 ? -13.967 -6.433 11.645 1.00 92.88 88 TYR A CA 1
ATOM 677 C C . TYR A 1 88 ? -15.490 -6.364 11.559 1.00 92.88 88 TYR A C 1
ATOM 679 O O . TYR A 1 88 ? -16.177 -6.439 12.579 1.00 92.88 88 TYR A O 1
ATOM 687 N N . GLY A 1 89 ? -16.003 -6.259 10.335 1.00 90.19 89 GLY A N 1
ATOM 688 C CA . GLY A 1 89 ? -17.434 -6.205 10.043 1.00 90.19 89 GLY A CA 1
ATOM 689 C C . GLY A 1 89 ? -17.945 -4.796 9.738 1.00 90.19 89 GLY A C 1
ATOM 690 O O . GLY A 1 89 ? -17.175 -3.886 9.435 1.00 90.19 89 GLY A O 1
ATOM 691 N N . GLY A 1 90 ? -19.268 -4.642 9.802 1.00 87.88 90 GLY A N 1
ATOM 692 C CA . GLY A 1 90 ? -19.995 -3.471 9.307 1.00 87.88 90 GLY A CA 1
ATOM 693 C C . GLY A 1 90 ? -20.845 -3.837 8.090 1.00 87.88 90 GLY A C 1
ATOM 694 O O . GLY A 1 90 ? -20.394 -4.562 7.208 1.00 87.88 90 GLY A O 1
ATOM 695 N N . GLN A 1 91 ? -22.102 -3.387 8.069 1.00 86.19 91 GLN A N 1
ATOM 696 C CA . GLN A 1 91 ? -23.012 -3.635 6.939 1.00 86.19 91 GLN A CA 1
ATOM 697 C C . GLN A 1 91 ? -22.972 -2.501 5.915 1.00 86.19 91 GLN A C 1
ATOM 699 O O . GLN A 1 91 ? -23.152 -2.729 4.721 1.00 86.19 91 GLN A O 1
ATOM 704 N N . LYS A 1 92 ? -22.742 -1.271 6.382 1.00 91.94 92 LYS A N 1
ATOM 705 C CA . LYS A 1 92 ? -22.606 -0.093 5.534 1.00 91.94 92 LYS A CA 1
ATOM 706 C C . LYS A 1 92 ? -21.138 0.251 5.350 1.00 91.94 92 LYS A C 1
ATOM 708 O O . LYS A 1 92 ? -20.332 0.043 6.250 1.00 91.94 92 LYS A O 1
ATOM 713 N N . TYR A 1 93 ? -20.820 0.862 4.213 1.00 90.88 93 TYR A N 1
ATOM 714 C CA . TYR A 1 93 ? -19.463 1.307 3.886 1.00 90.88 93 TYR A CA 1
ATOM 715 C C . TYR A 1 93 ? -18.848 2.206 4.974 1.00 90.88 93 TYR A C 1
ATOM 717 O O . TYR A 1 93 ? -17.677 2.065 5.297 1.00 90.88 93 TYR A O 1
ATOM 725 N N . GLU A 1 94 ? -19.652 3.086 5.5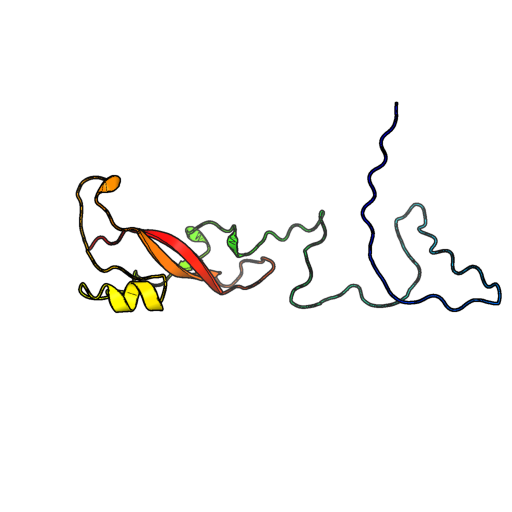77 1.00 92.12 94 GLU A N 1
ATOM 726 C CA . GLU A 1 94 ? -19.236 3.995 6.658 1.00 92.12 94 GLU A CA 1
ATOM 727 C C . GLU A 1 94 ? -18.846 3.283 7.966 1.00 92.12 94 GLU A C 1
ATOM 729 O O . GLU A 1 94 ? -18.022 3.789 8.727 1.00 92.12 94 GLU A O 1
ATOM 734 N N . ASP A 1 95 ? -19.397 2.093 8.215 1.00 90.94 95 ASP A N 1
ATOM 735 C CA . ASP A 1 95 ? -19.139 1.329 9.438 1.00 90.94 95 ASP A CA 1
ATOM 736 C C . ASP A 1 95 ? -17.888 0.446 9.318 1.00 90.94 95 ASP A C 1
ATOM 738 O O . ASP A 1 95 ? -17.270 0.092 10.336 1.00 90.94 95 ASP A O 1
ATOM 742 N N . VAL A 1 96 ? -17.509 0.110 8.080 1.00 94.69 96 VAL A N 1
ATOM 743 C CA . VAL A 1 96 ? -16.376 -0.755 7.745 1.00 94.69 96 VAL A CA 1
ATOM 744 C C . VAL A 1 96 ? -15.069 0.001 7.953 1.00 94.69 96 VAL A C 1
ATOM 746 O O . VAL A 1 96 ? -14.854 1.096 7.438 1.00 94.69 96 VAL A O 1
ATOM 749 N N . GLN A 1 97 ? -14.160 -0.601 8.718 1.00 93.94 97 GLN A N 1
ATOM 750 C CA . GLN A 1 97 ? -12.793 -0.100 8.808 1.00 93.94 97 GLN A CA 1
ATOM 751 C C . GLN A 1 97 ? -12.034 -0.443 7.526 1.00 93.94 97 GLN A C 1
ATOM 753 O O . GLN A 1 97 ? -12.119 -1.567 7.038 1.00 93.94 97 GLN A O 1
ATOM 758 N N . PHE A 1 98 ? -11.249 0.507 7.026 1.00 95.00 98 PHE A N 1
ATOM 759 C CA . PHE A 1 98 ? -10.322 0.285 5.923 1.00 95.00 98 PHE A CA 1
ATOM 760 C C . PHE A 1 98 ? -8.883 0.350 6.418 1.00 95.00 98 PHE A C 1
ATOM 762 O O . PHE A 1 98 ? -8.561 1.115 7.328 1.00 95.00 98 PHE A O 1
ATOM 769 N N . THR A 1 99 ? -8.017 -0.440 5.794 1.00 96.31 99 THR A N 1
ATOM 770 C CA . THR A 1 99 ? -6.585 -0.469 6.080 1.00 96.31 99 THR A CA 1
ATOM 771 C C . THR A 1 99 ? -5.758 -0.430 4.798 1.00 96.31 99 THR A C 1
ATOM 773 O O . THR A 1 99 ? -6.271 -0.567 3.682 1.00 96.31 99 THR A O 1
ATOM 776 N N . SER A 1 100 ? -4.455 -0.240 4.979 1.00 96.50 100 SER A N 1
ATOM 777 C CA . SER A 1 100 ? -3.442 -0.511 3.971 1.00 96.50 100 SER A CA 1
ATOM 778 C C . SER A 1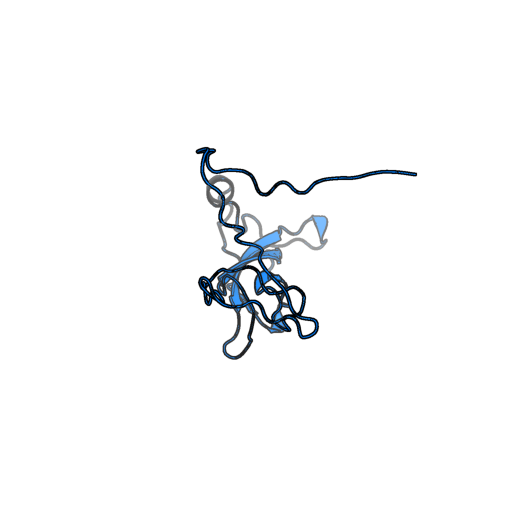 100 ? -2.862 -1.912 4.146 1.00 96.50 100 SER A C 1
ATOM 780 O O . SER A 1 100 ? -2.746 -2.400 5.272 1.00 96.50 100 SER A O 1
ATOM 782 N N . VAL A 1 101 ? -2.485 -2.540 3.035 1.00 96.88 101 VAL A N 1
ATOM 783 C CA . VAL A 1 101 ? -1.781 -3.833 2.997 1.00 96.88 101 VAL A CA 1
ATOM 784 C C . VAL A 1 101 ? -0.542 -3.726 2.114 1.00 96.88 101 VAL A C 1
ATOM 786 O O . VAL A 1 101 ? -0.441 -2.817 1.289 1.00 96.88 101 VAL A O 1
ATOM 789 N N . ASN A 1 102 ? 0.401 -4.653 2.277 1.00 96.75 102 ASN A N 1
ATOM 790 C CA . ASN A 1 102 ? 1.536 -4.768 1.366 1.00 96.75 102 ASN A CA 1
ATOM 791 C C . ASN A 1 102 ? 1.107 -5.472 0.080 1.00 96.75 102 ASN A C 1
ATOM 793 O O . ASN A 1 102 ? 0.549 -6.566 0.125 1.00 96.75 102 ASN A O 1
ATOM 797 N N . CYS A 1 103 ? 1.404 -4.841 -1.051 1.00 97.56 103 CYS A N 1
ATOM 798 C CA . CYS A 1 103 ? 1.156 -5.366 -2.383 1.00 97.56 103 CYS A CA 1
ATOM 799 C C . CYS A 1 103 ? 2.461 -5.442 -3.168 1.00 97.56 103 CYS A C 1
ATOM 801 O O . CYS A 1 103 ? 3.298 -4.541 -3.079 1.00 97.56 103 CYS A O 1
ATOM 803 N N . THR A 1 104 ? 2.602 -6.494 -3.969 1.00 97.81 104 THR A N 1
ATOM 804 C CA . THR A 1 104 ? 3.746 -6.716 -4.850 1.00 97.81 104 THR A CA 1
ATOM 805 C C . THR A 1 104 ? 3.286 -6.907 -6.288 1.00 97.81 104 THR A C 1
ATOM 807 O O . THR A 1 104 ? 2.346 -7.647 -6.556 1.00 97.81 104 THR A O 1
ATOM 810 N N . VAL A 1 105 ? 3.962 -6.256 -7.231 1.00 97.81 105 VAL A N 1
ATOM 811 C CA . VAL A 1 105 ? 3.660 -6.368 -8.664 1.00 97.81 105 VAL A CA 1
ATOM 812 C C . VAL A 1 105 ? 3.967 -7.774 -9.182 1.00 97.81 105 VAL A C 1
ATOM 814 O O . VAL A 1 105 ? 5.077 -8.281 -8.976 1.00 97.81 105 VAL A O 1
ATOM 817 N N . LEU A 1 106 ? 3.017 -8.363 -9.916 1.00 97.31 106 LEU A N 1
ATOM 818 C CA . LEU A 1 106 ? 3.167 -9.663 -10.574 1.00 97.31 106 LEU A CA 1
ATOM 819 C C . LEU A 1 106 ? 4.417 -9.732 -11.464 1.00 97.31 106 LEU A C 1
ATOM 821 O O . LEU A 1 106 ? 4.839 -8.749 -12.087 1.00 97.31 106 LEU A O 1
ATOM 825 N N . SER A 1 107 ? 5.018 -10.919 -11.536 1.00 94.44 107 SER A N 1
ATOM 826 C CA . SER A 1 107 ? 6.138 -11.180 -12.440 1.00 94.44 107 SER A CA 1
ATOM 827 C C . SER A 1 107 ? 5.707 -10.996 -13.900 1.00 94.44 107 SER A C 1
ATOM 829 O O . SER A 1 107 ? 4.620 -11.403 -14.296 1.00 94.44 107 SER A O 1
ATOM 831 N N . GLY A 1 108 ? 6.564 -10.365 -14.705 1.00 91.75 108 GLY A N 1
ATOM 832 C CA . GLY A 1 108 ? 6.295 -10.092 -16.124 1.00 91.75 108 GLY A CA 1
ATOM 833 C C . GLY A 1 108 ? 5.581 -8.768 -16.416 1.00 91.75 108 GLY A C 1
ATOM 834 O O . GLY A 1 108 ? 5.537 -8.368 -17.572 1.00 91.75 108 GLY A O 1
ATOM 835 N N . ILE A 1 109 ? 5.080 -8.055 -15.400 1.00 94.19 109 ILE A N 1
ATOM 836 C CA . ILE A 1 109 ? 4.589 -6.681 -15.572 1.00 94.19 109 ILE A CA 1
ATOM 837 C C . ILE A 1 109 ? 5.752 -5.697 -15.431 1.00 94.19 109 ILE A C 1
ATOM 839 O O . ILE A 1 109 ? 6.422 -5.646 -14.389 1.00 94.19 109 ILE A O 1
ATOM 843 N N . GLU A 1 110 ? 5.974 -4.910 -16.481 1.00 91.44 110 GLU A N 1
ATOM 844 C CA . GLU A 1 110 ? 6.979 -3.851 -16.527 1.00 91.44 110 GLU A CA 1
ATOM 845 C C . GLU A 1 110 ? 6.382 -2.523 -16.046 1.00 91.44 110 GLU A C 1
ATOM 847 O O . GLU A 1 110 ? 5.390 -2.022 -16.573 1.00 91.44 110 GLU A O 1
ATOM 852 N N . CYS A 1 111 ? 6.986 -1.954 -15.007 1.00 92.31 111 CYS A N 1
ATOM 853 C CA . CYS A 1 111 ? 6.612 -0.675 -14.415 1.00 92.31 111 CYS A CA 1
ATOM 854 C C . CYS A 1 111 ? 7.844 -0.067 -13.742 1.00 92.31 111 CYS A C 1
ATOM 856 O O . CYS A 1 111 ? 8.794 -0.786 -13.420 1.00 92.31 111 CYS A O 1
ATOM 858 N N . TYR A 1 112 ? 7.841 1.246 -13.514 1.00 90.31 112 TYR A N 1
ATOM 859 C CA . TYR A 1 112 ? 8.955 1.912 -12.839 1.00 90.31 112 TYR A CA 1
ATOM 860 C C . TYR A 1 112 ? 8.655 2.182 -11.357 1.00 90.31 112 TYR A C 1
ATOM 862 O O . TYR A 1 112 ? 7.522 2.476 -10.964 1.00 90.31 112 TYR A O 1
ATOM 870 N N . GLY A 1 113 ? 9.705 2.140 -10.534 1.00 90.06 113 GLY A N 1
ATOM 871 C CA . GLY A 1 113 ? 9.643 2.388 -9.092 1.00 90.06 113 GLY A CA 1
ATOM 872 C C . GLY A 1 113 ? 9.594 1.111 -8.239 1.00 90.06 113 GLY A C 1
ATOM 873 O O . GLY A 1 113 ? 9.849 0.014 -8.741 1.00 90.06 113 GLY A O 1
ATOM 874 N N . PRO A 1 114 ? 9.307 1.238 -6.930 1.00 94.31 114 PRO A N 1
ATOM 875 C CA . PRO A 1 114 ? 9.239 0.100 -6.021 1.00 94.31 114 PRO A CA 1
ATOM 876 C C . PRO A 1 114 ? 8.163 -0.896 -6.455 1.00 94.31 114 PRO A C 1
ATOM 878 O O . PRO A 1 114 ? 6.998 -0.537 -6.619 1.00 94.31 114 PRO A O 1
ATOM 881 N N . ARG A 1 115 ? 8.548 -2.167 -6.599 1.00 94.94 115 ARG A N 1
ATOM 882 C CA . ARG A 1 115 ? 7.619 -3.254 -6.946 1.00 94.94 115 ARG A CA 1
ATOM 883 C C . ARG A 1 115 ? 6.804 -3.754 -5.759 1.00 94.94 115 ARG A C 1
ATOM 885 O O . ARG A 1 115 ? 5.829 -4.461 -5.974 1.00 94.94 115 ARG A O 1
ATOM 892 N N . THR A 1 116 ? 7.197 -3.389 -4.542 1.00 95.94 116 THR A N 1
ATOM 893 C CA . THR A 1 116 ? 6.457 -3.673 -3.311 1.00 95.94 116 THR A CA 1
ATOM 894 C C . THR A 1 116 ? 6.151 -2.361 -2.611 1.00 95.94 116 THR A C 1
ATOM 896 O O . THR A 1 116 ? 7.053 -1.549 -2.396 1.00 95.94 116 THR A O 1
ATOM 899 N N . PHE A 1 117 ? 4.883 -2.143 -2.278 1.00 96.19 117 PHE A N 1
ATOM 900 C CA . PHE A 1 117 ? 4.406 -0.909 -1.664 1.00 96.19 117 PHE A CA 1
ATOM 901 C C . PHE A 1 117 ? 3.128 -1.150 -0.854 1.00 96.19 117 PHE A C 1
ATOM 903 O O . PHE A 1 117 ? 2.429 -2.144 -1.046 1.00 96.19 117 PHE A O 1
ATOM 910 N N . HIS A 1 118 ? 2.807 -0.214 0.042 1.00 95.56 118 HIS A N 1
ATOM 911 C CA . HIS A 1 118 ? 1.537 -0.233 0.764 1.00 95.56 118 HIS A CA 1
ATOM 912 C C . HIS A 1 118 ? 0.419 0.339 -0.110 1.00 95.56 118 HIS A C 1
ATOM 914 O O . HIS A 1 118 ? 0.543 1.444 -0.642 1.00 95.56 118 HIS A O 1
ATOM 920 N N . ARG A 1 119 ? -0.690 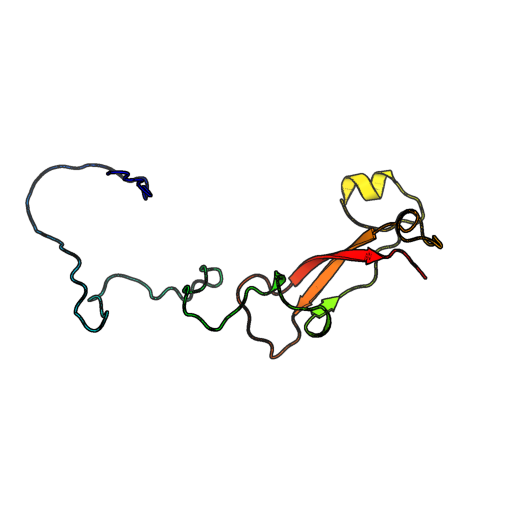-0.391 -0.225 1.00 95.88 119 ARG A N 1
ATOM 921 C CA . ARG A 1 119 ? -1.899 0.039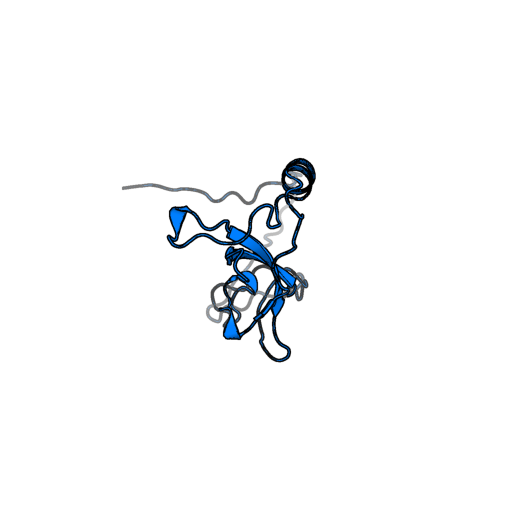 -0.932 1.00 95.88 119 ARG A CA 1
ATOM 922 C C . ARG A 1 119 ? -3.047 0.153 0.062 1.00 95.88 119 ARG A C 1
ATOM 924 O O . ARG A 1 119 ? -3.304 -0.785 0.809 1.00 95.88 119 ARG A O 1
ATOM 931 N N . SER A 1 120 ? -3.711 1.303 0.072 1.00 95.19 120 SER A N 1
ATOM 932 C CA . SER A 1 120 ? -4.872 1.582 0.919 1.00 95.19 120 SER A CA 1
ATOM 933 C C . SER A 1 120 ? -6.179 1.097 0.283 1.00 95.19 120 SER A C 1
ATOM 935 O O . SER A 1 120 ? -6.223 0.773 -0.905 1.00 95.19 120 SER A O 1
ATOM 937 N N . GLY A 1 121 ? -7.253 1.079 1.078 1.00 94.31 121 GLY A N 1
ATOM 938 C CA . GLY A 1 121 ? -8.610 0.789 0.601 1.00 94.31 121 GLY A CA 1
ATOM 939 C C . GLY A 1 121 ? -9.059 -0.658 0.793 1.00 94.31 121 GLY A C 1
ATOM 940 O O . GLY A 1 121 ? -10.071 -1.055 0.225 1.00 94.31 121 GLY A O 1
ATOM 941 N N . PHE A 1 122 ? -8.350 -1.441 1.608 1.00 95.56 122 PHE A N 1
ATOM 942 C CA . PHE A 1 122 ? -8.734 -2.820 1.894 1.00 95.56 122 PHE A CA 1
ATOM 943 C C . PHE A 1 122 ? -9.735 -2.864 3.054 1.00 95.56 122 PHE A C 1
ATOM 945 O O . PHE A 1 122 ? -9.413 -2.358 4.135 1.00 95.56 122 PHE A O 1
ATOM 952 N N . PRO A 1 123 ? -10.938 -3.432 2.857 1.00 95.44 123 PRO A N 1
ATOM 953 C CA . PRO A 1 123 ? -11.957 -3.496 3.895 1.00 95.44 123 PRO A CA 1
ATOM 954 C C . PRO A 1 123 ? -11.630 -4.577 4.934 1.00 95.44 123 PRO A C 1
ATOM 956 O O . PRO A 1 123 ? -11.262 -5.701 4.598 1.00 95.44 123 PRO A O 1
ATOM 959 N N . CYS A 1 124 ? -11.828 -4.256 6.208 1.00 94.62 124 CYS A N 1
ATOM 960 C CA . CYS A 1 124 ? -11.702 -5.188 7.326 1.00 94.62 124 CYS A CA 1
ATOM 961 C C . CYS A 1 124 ? -12.983 -6.029 7.473 1.00 94.62 124 CYS A C 1
ATOM 963 O O . CYS A 1 124 ? -13.787 -5.823 8.385 1.00 94.62 124 CYS A O 1
ATOM 965 N N . ILE A 1 125 ? -13.200 -6.971 6.556 1.00 92.25 125 ILE A N 1
ATOM 966 C CA . ILE A 1 125 ? -14.350 -7.891 6.550 1.00 92.25 125 ILE A CA 1
ATOM 967 C C . ILE A 1 125 ? -13.816 -9.330 6.471 1.00 92.25 125 ILE A C 1
ATOM 969 O O . ILE A 1 125 ? -12.765 -9.561 5.876 1.00 92.25 125 ILE A O 1
ATOM 973 N N . LYS A 1 126 ? -14.503 -10.276 7.118 1.00 83.75 126 LYS A N 1
ATOM 974 C CA . LYS A 1 126 ? -14.223 -11.720 7.068 1.00 83.75 126 LYS A CA 1
ATOM 975 C C . LYS A 1 126 ? -15.447 -12.466 6.563 1.00 83.75 126 LYS A C 1
ATOM 977 O O . LYS A 1 126 ? -16.564 -11.964 6.828 1.00 83.75 126 LYS A O 1
#

Organism: Araneus ventricosus (NCBI:txid182803)